Protein AF-A0A5E4CZT8-F1 (afdb_monomer)

Foldseek 3Di:
DDDDDDDDDDDDDDDDDDDDDDDPDDDDPPPPPPPLPPCVVVCPPVVVDAPDDFDDDPPFTDGPRDTDDAQEDEDAPVVDPPVCPLVVLVVCVSVVHQEYEYDDPVSCVVSRHHYDYDPDCACPPVDVVRNHD

Solvent-accessible surface area (backbone atoms only — not comparable to full-atom values): 9102 Å² total; per-residue (Å²): 142,78,89,84,84,87,86,84,91,81,92,87,82,94,80,83,87,82,78,95,83,88,83,87,87,84,81,76,90,63,74,79,70,73,70,73,74,67,59,78,72,69,56,49,78,70,71,76,68,72,90,54,66,84,43,75,59,90,94,40,43,28,41,77,91,37,83,52,83,86,38,72,46,80,48,58,55,92,82,47,63,77,87,49,49,63,59,53,52,53,52,43,44,72,73,68,38,45,27,37,28,46,72,52,71,68,63,33,53,77,74,69,35,44,76,52,82,72,83,55,69,62,63,50,79,92,41,74,78,19,62,50,134

Structure (mmCIF, N/CA/C/O backbone):
data_AF-A0A5E4CZT8-F1
#
_entry.id   AF-A0A5E4CZT8-F1
#
loop_
_atom_site.group_PDB
_atom_site.id
_atom_site.type_symbol
_atom_site.label_atom_id
_atom_site.label_alt_id
_atom_site.label_comp_id
_atom_site.label_asym_id
_atom_site.label_entity_id
_atom_site.label_seq_id
_atom_site.pdbx_PDB_ins_code
_atom_site.Cartn_x
_atom_site.Cartn_y
_atom_site.Cartn_z
_atom_site.occupancy
_atom_site.B_iso_or_equiv
_atom_site.auth_seq_id
_atom_site.auth_comp_id
_atom_site.auth_asym_id
_atom_site.auth_atom_id
_atom_site.pdbx_PDB_model_num
ATOM 1 N N . MET A 1 1 ? -51.919 -55.116 10.131 1.00 35.34 1 MET A N 1
ATOM 2 C CA . MET A 1 1 ? -52.330 -56.150 11.111 1.00 35.34 1 MET A CA 1
ATOM 3 C C . MET A 1 1 ? -51.195 -57.164 11.135 1.00 35.34 1 MET A C 1
ATOM 5 O O . MET A 1 1 ? -50.957 -57.722 10.082 1.00 35.34 1 MET A O 1
ATOM 9 N N . LEU A 1 2 ? -50.347 -57.341 12.153 1.00 32.66 2 LEU A N 1
ATOM 10 C CA . LEU A 1 2 ? -50.472 -57.404 13.624 1.00 32.66 2 LEU A CA 1
ATOM 11 C C . LEU A 1 2 ? -49.100 -56.962 14.227 1.00 32.66 2 LEU A C 1
ATOM 13 O O . LEU A 1 2 ? -48.078 -57.322 13.655 1.00 32.66 2 LEU A O 1
ATOM 17 N N . ARG A 1 3 ? -48.986 -55.996 15.165 1.00 30.83 3 ARG A N 1
ATOM 18 C CA . ARG A 1 3 ? -48.850 -56.145 16.650 1.00 30.83 3 ARG A CA 1
ATOM 19 C C . ARG A 1 3 ? -48.275 -57.497 17.118 1.00 30.83 3 ARG A C 1
ATOM 21 O O . ARG A 1 3 ? -48.733 -58.514 16.629 1.00 30.83 3 ARG A O 1
ATOM 28 N N . ALA A 1 4 ? -47.425 -57.643 18.132 1.00 39.88 4 ALA A N 1
ATOM 29 C CA . ALA A 1 4 ? -46.619 -56.806 19.033 1.00 39.88 4 ALA A CA 1
ATOM 30 C C . ALA A 1 4 ? -45.885 -57.809 19.966 1.00 39.88 4 ALA A C 1
ATOM 32 O O . ALA A 1 4 ? -46.393 -58.914 20.155 1.00 39.88 4 ALA A O 1
ATOM 33 N N . CYS A 1 5 ? -44.757 -57.442 20.582 1.00 30.34 5 CYS A N 1
ATOM 34 C CA . CYS A 1 5 ? -44.258 -58.124 21.785 1.00 30.34 5 CYS A CA 1
ATOM 35 C C . CYS A 1 5 ? -43.573 -57.096 22.712 1.00 30.34 5 CYS A C 1
ATOM 37 O O . CYS A 1 5 ? -42.439 -56.691 22.471 1.00 30.34 5 CYS A O 1
ATOM 39 N N . GLU A 1 6 ? -44.325 -56.633 23.714 1.00 39.94 6 GLU A N 1
ATOM 40 C CA . GLU A 1 6 ? -43.902 -56.057 25.012 1.00 39.94 6 GLU A CA 1
ATOM 41 C C . GLU A 1 6 ? -43.485 -57.221 25.954 1.00 39.94 6 GLU A C 1
ATOM 43 O O . GLU A 1 6 ? -43.798 -58.366 25.635 1.00 39.94 6 GLU A O 1
ATOM 48 N N . GLU A 1 7 ? -42.851 -57.141 27.132 1.00 39.19 7 GLU A N 1
ATOM 49 C CA . GLU A 1 7 ? -42.254 -56.146 28.049 1.00 39.19 7 GLU A CA 1
ATOM 50 C C . GLU A 1 7 ? -41.575 -56.965 29.192 1.00 39.19 7 GLU A C 1
ATOM 52 O O . GLU A 1 7 ? -41.963 -58.114 29.417 1.00 39.19 7 GLU A O 1
ATOM 57 N N . GLY A 1 8 ? -40.678 -56.366 30.004 1.00 31.75 8 GLY A N 1
ATOM 58 C CA . GLY A 1 8 ? -40.578 -56.739 31.439 1.00 31.75 8 GLY A CA 1
ATOM 59 C C . GLY A 1 8 ? -39.217 -56.706 32.184 1.00 31.75 8 GLY A C 1
ATOM 60 O O . GLY A 1 8 ? -38.467 -57.662 32.064 1.00 31.75 8 GLY A O 1
ATOM 61 N N . LYS A 1 9 ? -39.029 -55.679 33.059 1.00 35.16 9 LYS A N 1
ATOM 62 C CA . LYS A 1 9 ? -38.425 -55.621 34.446 1.00 35.16 9 LYS A CA 1
ATOM 63 C C . LYS A 1 9 ? -36.988 -56.182 34.688 1.00 35.16 9 LYS A C 1
ATOM 65 O O . LYS A 1 9 ? -36.688 -57.264 34.229 1.00 35.16 9 LYS A O 1
ATOM 70 N N . GLY A 1 10 ? -36.031 -55.642 35.469 1.00 28.16 10 GLY A N 1
ATOM 71 C CA . GLY A 1 10 ? -35.869 -54.534 36.432 1.00 28.16 10 GLY A CA 1
ATOM 72 C C . GLY A 1 10 ? -34.803 -54.913 37.510 1.00 28.16 10 GLY A C 1
ATOM 73 O O . GLY A 1 10 ? -34.943 -55.981 38.088 1.00 28.16 10 GLY A O 1
ATOM 74 N N . ALA A 1 11 ? -33.815 -54.030 37.796 1.00 32.72 11 ALA A N 1
ATOM 75 C CA . ALA A 1 11 ? -32.829 -54.013 38.924 1.00 32.72 11 ALA A CA 1
ATOM 76 C C . ALA A 1 11 ? -31.784 -55.167 39.021 1.00 32.72 11 ALA A C 1
ATOM 78 O O . ALA A 1 11 ? -32.094 -56.304 38.719 1.00 32.72 11 ALA A O 1
ATOM 79 N N . SER A 1 12 ? -30.529 -55.049 39.479 1.00 30.14 12 SER A N 1
ATOM 80 C CA . SER A 1 12 ? -29.618 -53.977 39.919 1.00 30.14 12 SER A CA 1
ATOM 81 C C . SER A 1 12 ? -28.242 -54.636 40.166 1.00 30.14 12 SER A C 1
ATOM 83 O O . SER A 1 12 ? -28.193 -55.589 40.937 1.00 30.14 12 SER A O 1
ATOM 85 N N . CYS A 1 13 ? -27.133 -54.127 39.621 1.00 28.44 13 CYS A N 1
ATOM 86 C CA . CYS A 1 13 ? -25.788 -54.393 40.158 1.00 28.44 13 CYS A CA 1
ATOM 87 C C . CYS A 1 13 ? -24.951 -53.116 40.050 1.00 28.44 13 CYS A C 1
ATOM 89 O O . CYS A 1 13 ? -24.502 -52.718 38.978 1.00 28.44 13 CYS A O 1
ATOM 91 N N . LEU A 1 14 ? -24.804 -52.460 41.196 1.00 34.06 14 LEU A N 1
ATOM 92 C CA . LEU A 1 14 ? -23.885 -51.363 41.453 1.00 34.06 14 LEU A CA 1
ATOM 93 C C . LEU A 1 14 ? -22.449 -51.888 41.349 1.00 34.06 14 LEU A C 1
ATOM 95 O O . LEU A 1 14 ? -22.060 -52.697 42.180 1.00 34.06 14 LEU A O 1
ATOM 99 N N . PHE A 1 15 ? -21.678 -51.423 40.368 1.00 30.11 15 PHE A N 1
ATOM 100 C CA . PHE A 1 15 ? -20.224 -51.247 40.475 1.00 30.11 15 PHE A CA 1
ATOM 101 C C . PHE A 1 15 ? -19.765 -50.337 39.326 1.00 30.11 15 PHE A C 1
ATOM 103 O O . PHE A 1 15 ? -19.450 -50.770 38.224 1.00 30.11 15 PHE A O 1
ATOM 110 N N . ALA A 1 16 ? -19.771 -49.038 39.582 1.00 36.38 16 ALA A N 1
ATOM 111 C CA . ALA A 1 16 ? -18.881 -48.086 38.925 1.00 36.38 16 ALA A CA 1
ATOM 112 C C . ALA A 1 16 ? -17.966 -47.535 40.038 1.00 36.38 16 ALA A C 1
ATOM 114 O O . ALA A 1 16 ? -18.365 -47.637 41.202 1.00 36.38 16 ALA A O 1
ATOM 115 N N . PRO A 1 17 ? -16.827 -46.869 39.777 1.00 46.44 17 PRO A N 1
ATOM 116 C CA . PRO A 1 17 ? -16.073 -46.681 38.529 1.00 46.44 17 PRO A CA 1
ATOM 117 C C . PRO A 1 17 ? -14.542 -46.855 38.732 1.00 46.44 17 PRO A C 1
ATOM 119 O O . PRO A 1 17 ? -14.033 -46.627 39.823 1.00 46.44 17 PRO A O 1
ATOM 122 N N . LEU A 1 18 ? -13.760 -47.146 37.686 1.00 33.03 18 LEU A N 1
ATOM 123 C CA . LEU A 1 18 ? -12.350 -46.718 37.649 1.00 33.03 18 LEU A CA 1
ATOM 124 C C . LEU A 1 18 ? -11.814 -46.741 36.205 1.00 33.03 18 LEU A C 1
ATOM 126 O O . LEU A 1 18 ? -11.706 -47.806 35.610 1.00 33.03 18 LEU A O 1
ATOM 130 N N . LEU A 1 19 ? -11.469 -45.555 35.685 1.00 38.06 19 LEU A N 1
ATOM 131 C CA . LEU A 1 19 ? -10.674 -45.293 34.469 1.00 38.06 19 LEU A CA 1
ATOM 132 C C . LEU A 1 19 ? -11.263 -45.849 33.149 1.00 38.06 19 LEU A C 1
ATOM 134 O O . LEU A 1 19 ? -11.001 -46.979 32.766 1.00 38.06 19 LEU A O 1
ATOM 138 N N . ALA A 1 20 ? -12.044 -45.124 32.343 1.00 41.06 20 ALA A N 1
ATOM 139 C CA . ALA A 1 20 ? -11.892 -43.723 31.934 1.00 41.06 20 ALA A CA 1
ATOM 140 C C . ALA A 1 20 ? -10.455 -43.377 31.489 1.00 41.06 20 ALA A C 1
ATOM 142 O O . ALA A 1 20 ? -9.809 -42.589 32.165 1.00 41.06 20 ALA A O 1
ATOM 143 N N . ALA A 1 21 ? -9.948 -43.987 30.400 1.00 38.66 21 ALA A N 1
ATOM 144 C CA . ALA A 1 21 ? -8.790 -43.477 29.631 1.00 38.66 21 ALA A CA 1
ATOM 145 C C . ALA A 1 21 ? -8.484 -44.251 28.316 1.00 38.66 21 ALA A C 1
ATOM 147 O O . ALA A 1 21 ? -7.316 -44.501 28.030 1.00 38.66 21 ALA A O 1
ATOM 148 N N . ALA A 1 22 ? -9.466 -44.690 27.511 1.00 36.38 22 ALA A N 1
ATOM 149 C CA . ALA A 1 22 ? -9.120 -45.445 26.285 1.00 36.38 22 ALA A CA 1
ATOM 150 C C . ALA A 1 22 ? -10.089 -45.346 25.091 1.00 36.38 22 ALA A C 1
ATOM 152 O O . ALA A 1 22 ? -10.022 -46.187 24.199 1.00 36.38 22 ALA A O 1
ATOM 153 N N . SER A 1 23 ? -10.983 -44.353 25.030 1.00 37.53 23 SER A N 1
ATOM 154 C CA . SER A 1 23 ? -11.961 -44.260 23.925 1.00 37.53 23 SER A CA 1
ATOM 155 C C . SER A 1 23 ? -12.033 -42.912 23.209 1.00 37.53 23 SER A C 1
ATOM 157 O O . SER A 1 23 ? -12.885 -42.730 22.347 1.00 37.53 23 SER A O 1
ATOM 159 N N . GLU A 1 24 ? -11.137 -41.975 23.498 1.00 42.25 24 GLU A N 1
ATOM 160 C CA . GLU A 1 24 ? -11.133 -40.664 22.848 1.00 42.25 24 GLU A CA 1
ATOM 161 C C . GLU A 1 24 ? -9.768 -40.406 22.232 1.00 42.25 24 GLU A C 1
ATOM 163 O O . GLU A 1 24 ? -8.949 -39.764 22.866 1.00 42.25 24 GLU A O 1
ATOM 168 N N . LEU A 1 25 ? -9.489 -40.951 21.043 1.00 42.78 25 LEU A N 1
ATOM 169 C CA . LEU A 1 25 ? -8.457 -40.427 20.123 1.00 42.78 25 LEU A CA 1
ATOM 170 C C . LEU A 1 25 ? -8.489 -41.089 18.725 1.00 42.78 25 LEU A C 1
ATOM 172 O O . LEU A 1 25 ? -7.503 -41.073 17.997 1.00 42.78 25 LEU A O 1
ATOM 176 N N . GLN A 1 26 ? -9.634 -41.622 18.287 1.00 44.75 26 GLN A N 1
ATOM 177 C CA . GLN A 1 26 ? -9.825 -42.018 16.887 1.00 44.75 26 GLN A CA 1
ATOM 178 C C . GLN A 1 26 ? -11.156 -41.470 16.378 1.00 44.75 26 GLN A C 1
ATOM 180 O O . GLN A 1 26 ? -12.194 -42.122 16.424 1.00 44.75 26 GLN A O 1
ATOM 185 N N . GLY A 1 27 ? -11.138 -40.234 15.891 1.00 32.62 27 GLY A N 1
ATOM 186 C CA . GLY A 1 27 ? -12.316 -39.677 15.255 1.00 32.62 27 GLY A CA 1
ATOM 187 C C . GLY A 1 27 ? -12.086 -38.273 14.748 1.00 32.62 27 GLY A C 1
ATOM 188 O O . GLY A 1 27 ? -12.056 -37.327 15.521 1.00 32.62 27 GLY A O 1
ATOM 189 N N . SER A 1 28 ? -12.032 -38.147 13.424 1.00 38.66 28 SER A N 1
ATOM 190 C CA . SER A 1 28 ? -12.275 -36.893 12.721 1.00 38.66 28 SER A CA 1
ATOM 191 C C . SER A 1 28 ? -11.132 -35.869 12.778 1.00 38.66 28 SER A C 1
ATOM 193 O O . SER A 1 28 ? -11.305 -34.744 13.248 1.00 38.66 28 SER A O 1
ATOM 195 N N . ILE A 1 29 ? -10.035 -36.178 12.072 1.00 41.69 29 ILE A N 1
ATOM 196 C CA . ILE A 1 29 ? -9.384 -35.165 11.224 1.00 41.69 29 ILE A CA 1
ATOM 197 C C . ILE A 1 29 ? -10.438 -34.757 10.182 1.00 41.69 29 ILE A C 1
ATOM 199 O O . ILE A 1 29 ? -10.459 -35.232 9.049 1.00 41.69 29 ILE A O 1
ATOM 203 N N . ARG A 1 30 ? -11.396 -33.921 10.596 1.00 35.56 30 ARG A N 1
ATOM 204 C CA . ARG A 1 30 ? -12.168 -33.109 9.667 1.00 35.56 30 ARG A CA 1
ATOM 205 C C . ARG A 1 30 ? -11.107 -32.256 9.017 1.00 35.56 30 ARG A C 1
ATOM 207 O O . ARG A 1 30 ? -10.506 -31.420 9.690 1.00 35.56 30 ARG A O 1
ATOM 214 N N . ALA A 1 31 ? -10.843 -32.535 7.744 1.00 38.31 31 ALA A N 1
ATOM 215 C CA . ALA A 1 31 ? -10.222 -31.585 6.851 1.00 38.31 31 ALA A CA 1
ATOM 216 C C . ALA A 1 31 ? -10.803 -30.225 7.227 1.00 38.31 31 ALA A C 1
ATOM 218 O O . ALA A 1 31 ? -12.011 -30.007 7.092 1.00 38.31 31 ALA A O 1
ATOM 219 N N . PHE A 1 32 ? -9.967 -29.375 7.823 1.00 34.66 32 PHE A N 1
ATOM 220 C CA . PHE A 1 32 ? -10.286 -27.981 8.032 1.00 34.66 32 PHE A CA 1
ATOM 221 C C . PHE A 1 32 ? -10.374 -27.455 6.607 1.00 34.66 32 PHE A C 1
ATOM 223 O O . PHE A 1 32 ? -9.382 -27.065 5.997 1.00 34.66 32 PHE A O 1
ATOM 230 N N . SER A 1 33 ? -11.556 -27.617 6.012 1.00 42.16 33 SER A N 1
ATOM 231 C CA . SER A 1 33 ? -11.960 -26.921 4.818 1.00 42.16 33 SER A CA 1
ATOM 232 C C . SER A 1 33 ? -11.774 -25.481 5.223 1.00 42.16 33 SER A C 1
ATOM 234 O O . SER A 1 33 ? -12.600 -24.937 5.955 1.00 42.16 33 SER A O 1
ATOM 236 N N . LEU A 1 34 ? -10.634 -24.909 4.836 1.00 40.62 34 LEU A N 1
ATOM 237 C CA . LEU A 1 34 ? -10.441 -23.481 4.773 1.00 40.62 34 LEU A CA 1
ATOM 238 C C . LEU A 1 34 ? -11.563 -23.028 3.854 1.00 40.62 34 LEU A C 1
ATOM 240 O O . LEU A 1 34 ? -11.422 -23.030 2.633 1.00 40.62 34 LEU A O 1
ATOM 244 N N . SER A 1 35 ? -12.725 -22.754 4.447 1.00 47.69 35 SER A N 1
ATOM 245 C CA . SER A 1 35 ? -13.772 -21.970 3.842 1.00 47.69 35 SER A CA 1
ATOM 246 C C . SER A 1 35 ? -13.029 -20.739 3.385 1.00 47.69 35 SER A C 1
ATOM 248 O O . SER A 1 35 ? -12.597 -19.935 4.212 1.00 47.69 35 SER A O 1
ATOM 250 N N . ARG A 1 36 ? -12.739 -20.702 2.084 1.00 46.12 36 ARG A N 1
ATOM 251 C CA . ARG A 1 36 ? -12.189 -19.561 1.381 1.00 46.12 36 ARG A CA 1
ATOM 252 C C . ARG A 1 36 ? -13.075 -18.415 1.827 1.00 46.12 36 ARG A C 1
ATOM 254 O O . ARG A 1 36 ? -14.231 -18.370 1.422 1.00 46.12 36 ARG A O 1
ATOM 261 N N . LEU A 1 37 ? -12.577 -17.625 2.777 1.00 51.22 37 LEU A N 1
ATOM 262 C CA . LEU A 1 37 ? -13.336 -16.563 3.411 1.00 51.22 37 LEU A CA 1
ATOM 263 C C . LEU A 1 37 ? -13.869 -15.721 2.255 1.00 51.22 37 LEU A C 1
ATOM 265 O O . LEU A 1 37 ? -13.102 -15.199 1.445 1.00 51.22 37 LEU A O 1
ATOM 269 N N . GLU A 1 38 ? -15.186 -15.741 2.076 1.00 48.53 38 GLU A N 1
ATOM 270 C CA . GLU A 1 38 ? -15.849 -15.059 0.972 1.00 48.53 38 GLU A CA 1
ATOM 271 C C . GLU A 1 38 ? -15.893 -13.579 1.367 1.00 48.53 38 GLU A C 1
ATOM 273 O O . GLU A 1 38 ? -16.881 -13.047 1.867 1.00 48.53 38 GLU A O 1
ATOM 278 N N . TRP A 1 39 ? -14.734 -12.923 1.265 1.00 52.34 39 TRP A N 1
ATOM 279 C CA . TRP A 1 39 ? -14.502 -11.583 1.800 1.00 52.34 39 TRP A CA 1
ATOM 280 C C . TRP A 1 39 ? -15.324 -10.499 1.084 1.00 52.34 39 TRP A C 1
ATOM 282 O O . TRP A 1 39 ? -15.296 -9.345 1.506 1.00 52.34 39 TRP A O 1
ATOM 292 N N . SER A 1 40 ? -16.047 -10.820 0.002 1.00 49.69 40 SER A N 1
ATOM 293 C CA . SER A 1 40 ? -17.000 -9.907 -0.655 1.00 49.69 40 SER A CA 1
ATOM 294 C C . SER A 1 40 ? -18.133 -9.525 0.283 1.00 49.69 40 SER A C 1
ATOM 296 O O . SER A 1 40 ? -18.587 -8.386 0.265 1.00 49.69 40 SER A O 1
ATOM 298 N N . THR A 1 41 ? -18.552 -10.468 1.128 1.00 46.88 41 THR A N 1
ATOM 299 C CA . THR A 1 41 ? -19.584 -10.253 2.152 1.00 46.88 41 THR A CA 1
ATOM 300 C C . THR A 1 41 ? -19.057 -9.577 3.418 1.00 46.88 41 THR A C 1
ATOM 302 O O . THR A 1 41 ? -19.848 -9.072 4.211 1.00 46.88 41 THR A O 1
ATOM 305 N N . LEU A 1 42 ? -17.731 -9.505 3.588 1.00 53.75 42 LEU A N 1
ATOM 306 C CA . LEU A 1 42 ? -17.077 -8.895 4.750 1.00 53.75 42 LEU A CA 1
ATOM 307 C C . LEU A 1 42 ? -16.729 -7.420 4.560 1.00 53.75 42 LEU A C 1
ATOM 309 O O . LEU A 1 42 ? -16.314 -6.787 5.524 1.00 53.75 42 LEU A O 1
ATOM 313 N N . ILE A 1 43 ? -16.918 -6.858 3.361 1.00 59.16 43 ILE A N 1
ATOM 314 C CA . ILE A 1 43 ? -17.049 -5.407 3.212 1.00 59.16 43 ILE A CA 1
ATOM 315 C C . ILE A 1 43 ? -18.523 -5.116 3.427 1.00 59.16 43 ILE A C 1
ATOM 317 O O . ILE A 1 43 ? -19.338 -5.386 2.538 1.00 59.16 43 ILE A O 1
ATOM 321 N N . PRO A 1 44 ? -18.906 -4.612 4.602 1.00 58.06 44 PRO A N 1
ATOM 322 C CA . PRO A 1 44 ? -20.308 -4.443 4.891 1.00 58.06 44 PRO A CA 1
ATOM 323 C C . PRO A 1 44 ? -20.919 -3.444 3.912 1.00 58.06 44 PRO A C 1
ATOM 325 O O . PRO A 1 44 ? -20.276 -2.473 3.512 1.00 58.06 44 PRO A O 1
ATOM 328 N N . ALA A 1 45 ? -22.178 -3.653 3.533 1.00 62.75 45 ALA A N 1
ATOM 329 C CA . ALA A 1 45 ? -22.881 -2.763 2.611 1.00 62.75 45 ALA A CA 1
ATOM 330 C C . ALA A 1 45 ? -22.858 -1.288 3.062 1.00 62.75 45 ALA A C 1
ATOM 332 O O . ALA A 1 45 ? -22.833 -0.397 2.211 1.00 62.75 45 ALA A O 1
ATOM 333 N N . TRP A 1 46 ? -22.813 -1.045 4.379 1.00 60.62 46 TRP A N 1
ATOM 334 C CA . TRP A 1 46 ? -22.695 0.285 4.983 1.00 60.62 46 TRP A CA 1
ATOM 335 C C . TRP A 1 46 ? -21.382 0.997 4.633 1.00 60.62 46 TRP A C 1
ATOM 337 O O . TRP A 1 46 ? -21.341 2.215 4.547 1.00 60.62 46 TRP A O 1
ATOM 347 N N . LEU A 1 47 ? -20.333 0.247 4.304 1.00 65.00 47 LEU A N 1
ATOM 348 C CA . LEU A 1 47 ? -19.015 0.767 3.949 1.00 65.00 47 LEU A CA 1
ATOM 349 C C . LEU A 1 47 ? -18.942 1.261 2.489 1.00 65.00 47 LEU A C 1
ATOM 351 O O . LEU A 1 47 ? -17.950 1.860 2.076 1.00 65.00 47 LEU A O 1
ATOM 355 N N . ARG A 1 48 ? -19.997 1.044 1.689 1.00 65.44 48 ARG A N 1
ATOM 356 C CA . ARG A 1 48 ? -20.118 1.615 0.335 1.00 65.44 48 ARG A CA 1
ATOM 357 C C . ARG A 1 48 ? -20.483 3.100 0.351 1.00 65.44 48 ARG A C 1
ATOM 359 O O . ARG A 1 48 ? -20.048 3.825 -0.538 1.00 65.44 48 ARG A O 1
ATOM 366 N N . HIS A 1 49 ? -21.237 3.546 1.356 1.00 68.50 49 HIS A N 1
ATOM 367 C CA . HIS A 1 49 ? -21.669 4.936 1.518 1.00 68.50 49 HIS A CA 1
ATOM 368 C C . HIS A 1 49 ? -21.028 5.514 2.775 1.00 68.50 49 HIS A C 1
ATOM 370 O O . HIS A 1 49 ? -21.631 5.537 3.842 1.00 68.50 49 HIS A O 1
ATOM 376 N N . ARG A 1 50 ? -19.773 5.937 2.627 1.00 71.44 50 ARG A N 1
ATOM 377 C CA . ARG A 1 50 ? -18.961 6.467 3.722 1.00 71.44 50 ARG A CA 1
ATOM 378 C C . ARG A 1 50 ? -19.250 7.952 3.919 1.00 71.44 50 ARG A C 1
ATOM 380 O O . ARG A 1 50 ? -19.227 8.696 2.941 1.00 71.44 50 ARG A O 1
ATOM 387 N N . GLN A 1 51 ? -19.514 8.362 5.152 1.00 75.88 51 GLN A N 1
ATOM 388 C CA . GLN A 1 51 ? -19.651 9.761 5.561 1.00 75.88 51 GLN A CA 1
ATOM 389 C C . GLN A 1 51 ? -18.393 10.240 6.305 1.00 75.88 51 GLN A C 1
ATOM 391 O O . GLN A 1 51 ? -18.012 11.402 6.175 1.00 75.88 51 GLN A O 1
ATOM 396 N N . LEU A 1 52 ? -17.715 9.346 7.037 1.00 79.19 52 LEU A N 1
ATOM 397 C CA . LEU A 1 52 ? -16.523 9.627 7.836 1.00 79.19 52 LEU A CA 1
ATOM 398 C C . LEU A 1 52 ? -15.336 8.755 7.402 1.00 79.19 52 LEU A C 1
ATOM 400 O O . LEU A 1 52 ? -15.414 7.539 7.239 1.00 79.19 52 LEU A O 1
ATOM 404 N N . GLY A 1 53 ? -14.183 9.400 7.226 1.00 84.50 53 GLY A N 1
ATOM 405 C CA . GLY A 1 53 ? -12.941 8.728 6.854 1.00 84.50 53 GLY A CA 1
ATOM 406 C C . GLY A 1 53 ? -12.283 7.951 7.999 1.00 84.50 53 GLY A C 1
ATOM 407 O O . GLY A 1 53 ? -12.759 7.913 9.138 1.00 84.50 53 GLY A O 1
ATOM 408 N N . LEU A 1 54 ? -11.126 7.362 7.682 1.00 88.62 54 LEU A N 1
ATOM 409 C CA . 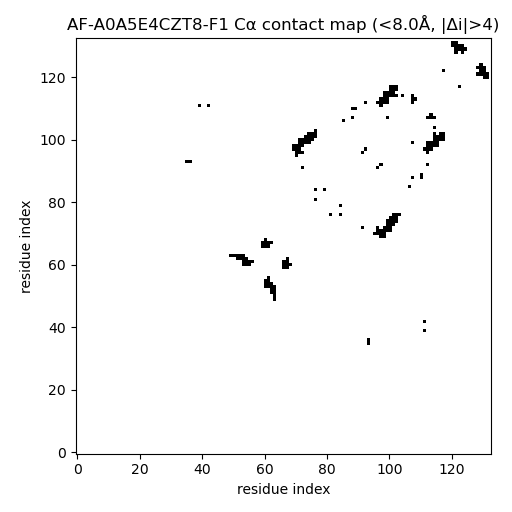LEU A 1 54 ? -10.232 6.770 8.672 1.00 88.62 54 LEU A CA 1
ATOM 410 C C . LEU A 1 54 ? -9.775 7.862 9.649 1.00 88.62 54 LEU A C 1
ATOM 412 O O . LEU A 1 54 ? -9.128 8.826 9.241 1.00 88.62 54 LEU A O 1
ATOM 416 N N . HIS A 1 55 ? -10.096 7.706 10.927 1.00 90.88 55 HIS A N 1
ATOM 417 C CA . HIS A 1 55 ? -9.684 8.625 11.983 1.00 90.88 55 HIS A CA 1
ATOM 418 C C . HIS A 1 55 ? -9.048 7.858 13.140 1.00 90.88 55 HIS A C 1
ATOM 420 O O . HIS A 1 55 ? -9.167 6.639 13.243 1.00 90.88 55 HIS A O 1
ATOM 426 N N . MET A 1 56 ? -8.331 8.564 14.008 1.00 91.25 56 MET A N 1
ATOM 427 C CA . MET A 1 56 ? -7.626 7.957 15.133 1.00 91.25 56 MET A CA 1
ATOM 428 C C . MET A 1 56 ? -8.345 8.294 16.436 1.00 91.25 56 MET A C 1
ATOM 430 O O . MET A 1 56 ? -8.616 9.462 16.712 1.00 91.25 56 MET A O 1
ATOM 434 N N . LYS A 1 57 ? -8.631 7.280 17.255 1.00 90.88 57 LYS A N 1
ATOM 435 C CA . LYS A 1 57 ? -9.172 7.446 18.608 1.00 90.88 57 LYS A CA 1
ATOM 436 C C . LYS A 1 57 ? -8.222 6.777 19.596 1.00 90.88 57 LYS A C 1
ATOM 438 O O . LYS A 1 57 ? -8.192 5.554 19.720 1.00 90.88 57 LYS A O 1
ATOM 443 N N . GLY A 1 58 ? -7.416 7.588 20.280 1.00 90.81 58 GLY A N 1
ATOM 444 C CA . GLY A 1 58 ? -6.348 7.086 21.146 1.00 90.81 58 GLY A CA 1
ATOM 445 C C . GLY A 1 58 ? -5.290 6.335 20.335 1.00 90.81 58 GLY A C 1
ATOM 446 O O . GLY A 1 58 ? -4.611 6.940 19.514 1.00 90.81 58 GLY A O 1
ATOM 447 N N . GLN A 1 59 ? -5.169 5.024 20.562 1.00 89.38 59 GLN A N 1
ATOM 448 C CA . GLN A 1 59 ? -4.203 4.143 19.885 1.00 89.38 59 GLN A CA 1
ATOM 449 C C . GLN A 1 59 ? -4.806 3.321 18.736 1.00 89.38 59 GLN A C 1
ATOM 451 O O . GLN A 1 59 ? -4.097 2.548 18.095 1.00 89.38 59 GLN A O 1
ATOM 456 N N . HIS A 1 60 ? -6.107 3.457 18.478 1.00 88.31 60 HIS A N 1
ATOM 457 C CA . HIS A 1 60 ? -6.804 2.659 17.474 1.00 88.31 60 HIS A CA 1
ATOM 458 C C . HIS A 1 60 ? -7.207 3.505 16.270 1.00 88.31 60 HIS A C 1
ATOM 460 O O . HIS A 1 60 ? -7.611 4.665 16.405 1.00 88.31 60 HIS A O 1
ATOM 466 N N . PHE A 1 61 ? -7.135 2.891 15.090 1.00 89.62 61 PHE A N 1
ATOM 467 C CA . PHE A 1 61 ? -7.769 3.419 13.893 1.00 89.62 61 PHE A CA 1
ATOM 468 C C . PHE A 1 61 ? -9.251 3.059 13.908 1.00 89.62 61 PHE A C 1
ATOM 470 O O . PHE A 1 61 ? -9.625 1.927 14.210 1.00 89.62 61 PHE A O 1
ATOM 477 N N . MET A 1 62 ?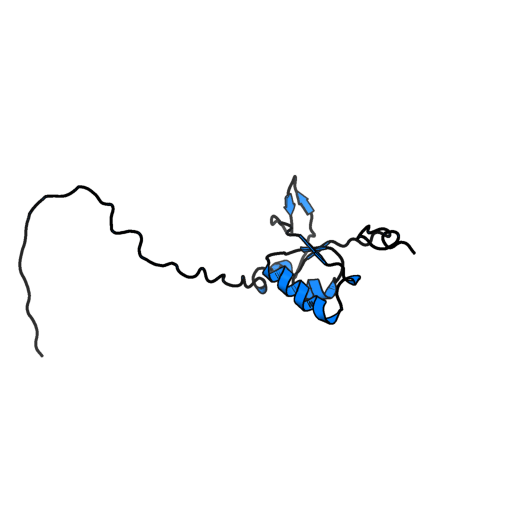 -10.084 4.033 13.580 1.00 87.31 62 MET A N 1
ATOM 478 C CA . MET A 1 62 ? -11.533 3.934 13.558 1.00 87.31 62 MET A CA 1
ATOM 479 C C . MET A 1 62 ? -12.035 4.277 12.159 1.00 87.31 62 MET A C 1
ATOM 481 O O . MET A 1 62 ? -11.530 5.193 11.506 1.00 87.31 62 MET A O 1
ATOM 485 N N . LEU A 1 63 ? -13.048 3.550 11.710 1.00 86.56 63 LEU A N 1
ATOM 486 C CA . LEU A 1 63 ? -13.737 3.784 10.452 1.00 86.56 63 LEU A CA 1
ATOM 487 C C . LEU A 1 63 ? -15.241 3.700 10.707 1.00 86.56 63 LEU A C 1
ATOM 489 O O . LEU A 1 63 ? -15.714 2.632 11.092 1.00 86.56 63 LEU A O 1
ATOM 493 N N . GLU A 1 64 ? -15.964 4.809 10.501 1.00 81.19 64 GLU A N 1
ATOM 494 C CA . GLU A 1 64 ? -17.424 4.892 10.722 1.00 81.19 64 GLU A CA 1
ATOM 495 C C . GLU A 1 64 ? -17.836 4.270 12.079 1.00 81.19 64 GLU A C 1
ATOM 497 O O . GLU A 1 64 ? -18.703 3.404 12.151 1.00 81.19 64 GLU A O 1
ATOM 502 N N . ASP A 1 65 ? -17.116 4.625 13.149 1.00 82.31 65 ASP A N 1
ATOM 503 C CA . ASP A 1 65 ? -17.307 4.148 14.533 1.00 82.31 65 ASP A CA 1
ATOM 504 C C . ASP A 1 65 ? -16.922 2.691 14.849 1.00 82.31 65 ASP A C 1
ATOM 506 O O . ASP A 1 65 ? -17.056 2.248 15.992 1.00 82.31 65 ASP A O 1
ATOM 510 N N . SER A 1 66 ? -16.335 1.960 13.899 1.00 83.25 66 SER A N 1
ATOM 511 C CA . SER A 1 66 ? -15.778 0.617 14.129 1.00 83.25 66 SER A CA 1
ATOM 512 C C . SER A 1 66 ? -14.250 0.624 14.192 1.00 83.25 66 SER A C 1
ATOM 514 O O . SER A 1 66 ? -13.597 1.337 13.431 1.00 83.25 66 SER A O 1
ATOM 516 N N . ILE A 1 67 ? -13.659 -0.207 15.062 1.00 86.50 67 ILE A N 1
ATOM 517 C CA . ILE A 1 67 ? -12.198 -0.397 15.105 1.00 86.50 67 ILE A CA 1
ATOM 518 C C . ILE A 1 67 ? -11.740 -1.027 13.785 1.00 86.50 67 ILE A C 1
ATOM 520 O O 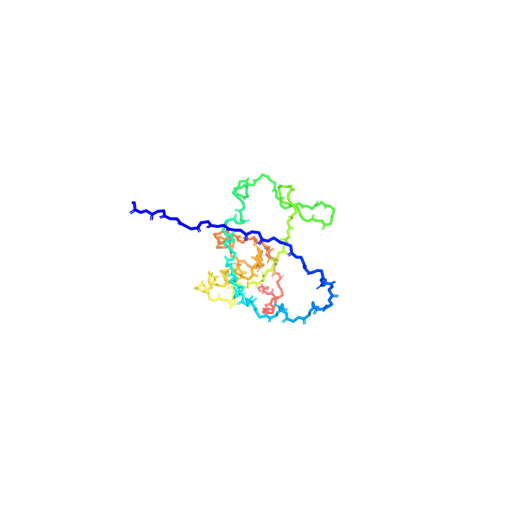. ILE A 1 67 ? -12.204 -2.102 13.401 1.00 86.50 67 ILE A O 1
ATOM 524 N N . PHE A 1 68 ? -10.804 -0.367 13.108 1.00 87.00 68 PHE A N 1
ATOM 525 C CA . PHE A 1 68 ? -10.265 -0.785 11.823 1.00 87.00 68 PHE A CA 1
ATOM 526 C C . PHE A 1 68 ? -8.836 -1.314 11.970 1.00 87.00 68 PHE A C 1
ATOM 528 O O . PHE A 1 68 ? -7.899 -0.573 12.266 1.00 87.00 68 PHE A O 1
ATOM 535 N N . TRP A 1 69 ? -8.660 -2.611 11.726 1.00 86.88 69 TRP A N 1
ATOM 536 C CA . TRP A 1 69 ? -7.348 -3.256 11.712 1.00 86.88 69 TRP A CA 1
ATOM 537 C C . TRP A 1 69 ? -6.747 -3.198 10.312 1.00 86.88 69 TRP A C 1
ATOM 539 O O . TRP A 1 69 ? -7.380 -3.627 9.349 1.00 86.88 69 TRP A O 1
ATOM 549 N N . ILE A 1 70 ? -5.522 -2.692 10.187 1.00 89.44 70 ILE A N 1
ATOM 550 C CA . ILE A 1 70 ? -4.832 -2.565 8.899 1.00 89.44 70 ILE A CA 1
ATOM 551 C C . ILE A 1 70 ? -3.898 -3.760 8.713 1.00 89.44 70 ILE A C 1
ATOM 553 O O . ILE A 1 70 ? -2.852 -3.846 9.352 1.00 89.44 70 ILE A O 1
ATOM 557 N N . PHE A 1 71 ? -4.253 -4.655 7.793 1.00 91.25 71 PHE A N 1
ATOM 558 C CA . PHE A 1 71 ? -3.400 -5.744 7.327 1.00 91.25 71 PHE A CA 1
ATOM 559 C C . PHE A 1 71 ? -2.863 -5.387 5.942 1.00 91.25 71 PHE A C 1
ATOM 561 O O . PHE A 1 71 ? -3.520 -5.579 4.913 1.00 91.25 71 PHE A O 1
ATOM 568 N N . GLY A 1 72 ? -1.675 -4.784 5.952 1.00 89.44 72 GLY A N 1
ATOM 569 C CA . GLY A 1 72 ? -1.015 -4.239 4.773 1.00 89.44 72 GLY A CA 1
ATOM 570 C C . GLY A 1 72 ? -0.187 -5.265 4.000 1.00 89.44 72 GLY A C 1
ATOM 571 O O . GLY A 1 72 ? 0.519 -6.073 4.596 1.00 89.44 72 GLY A O 1
ATOM 572 N N . GLY A 1 73 ? -0.212 -5.179 2.671 1.00 91.56 73 GLY A N 1
ATOM 573 C CA . GLY A 1 73 ? 0.769 -5.800 1.777 1.00 91.56 73 GLY A CA 1
ATOM 574 C C . GLY A 1 73 ? 1.272 -4.796 0.742 1.00 91.56 73 GLY A C 1
ATOM 575 O O . GLY A 1 73 ? 0.533 -3.892 0.354 1.00 91.56 73 GLY A O 1
ATOM 576 N N . SER A 1 74 ? 2.522 -4.923 0.299 1.00 91.25 74 SER A N 1
ATOM 577 C CA . SER A 1 74 ? 3.105 -4.059 -0.733 1.00 91.25 74 SER A CA 1
ATOM 578 C C . SER A 1 74 ? 3.188 -4.775 -2.078 1.00 91.25 74 SER A C 1
ATOM 580 O O . SER A 1 74 ? 3.696 -5.890 -2.182 1.00 91.25 74 SER A O 1
ATOM 582 N N . ILE A 1 75 ? 2.706 -4.115 -3.132 1.00 90.62 75 ILE A N 1
ATOM 583 C CA . ILE A 1 75 ? 2.944 -4.529 -4.516 1.00 90.62 75 ILE A CA 1
ATOM 584 C C . ILE A 1 75 ? 3.352 -3.290 -5.300 1.00 90.62 75 ILE A C 1
ATOM 586 O O . ILE A 1 75 ? 2.579 -2.351 -5.468 1.00 90.62 75 ILE A O 1
ATOM 590 N N . HIS A 1 76 ? 4.584 -3.299 -5.794 1.00 89.94 76 HIS A N 1
ATOM 591 C CA . HIS A 1 76 ? 5.106 -2.214 -6.610 1.00 89.94 76 HIS A CA 1
ATOM 592 C C . HIS A 1 76 ? 4.687 -2.428 -8.059 1.00 89.94 76 HIS A C 1
ATOM 594 O O . HIS A 1 76 ? 5.085 -3.413 -8.683 1.00 89.94 76 HIS A O 1
ATOM 600 N N . TYR A 1 77 ? 3.895 -1.504 -8.601 1.00 87.25 77 TYR A N 1
ATOM 601 C CA . TYR A 1 77 ? 3.270 -1.688 -9.908 1.00 87.25 77 TYR A CA 1
ATOM 602 C C . TYR A 1 77 ? 4.251 -1.856 -11.065 1.00 87.25 77 TYR A C 1
ATOM 604 O O . TYR A 1 77 ? 3.968 -2.575 -12.016 1.00 87.25 77 TYR A O 1
ATOM 612 N N . PHE A 1 78 ? 5.418 -1.231 -10.954 1.00 87.69 78 PHE A N 1
ATOM 613 C CA . PHE A 1 78 ? 6.489 -1.298 -11.939 1.00 87.69 78 PHE A CA 1
ATOM 614 C C . PHE A 1 78 ? 7.259 -2.630 -11.917 1.00 87.69 78 PHE A C 1
ATOM 616 O O . PHE A 1 78 ? 7.954 -2.936 -12.878 1.00 87.69 78 PHE A O 1
ATOM 623 N N . ARG A 1 79 ? 7.133 -3.446 -10.856 1.00 90.62 79 ARG A N 1
ATOM 624 C CA . ARG A 1 79 ? 7.802 -4.760 -10.744 1.00 90.62 79 ARG A CA 1
ATOM 625 C C . ARG A 1 79 ? 6.960 -5.921 -11.281 1.00 90.62 79 ARG A C 1
ATOM 627 O O . ARG A 1 79 ? 7.436 -7.050 -11.328 1.00 90.62 79 ARG A O 1
ATOM 634 N N . VAL A 1 80 ? 5.700 -5.676 -11.639 1.00 91.44 80 VAL A N 1
ATOM 635 C CA . VAL A 1 80 ? 4.759 -6.714 -12.076 1.00 91.44 80 VAL A CA 1
ATOM 636 C C . VAL A 1 80 ? 4.154 -6.286 -13.414 1.00 91.44 80 VAL A C 1
ATOM 638 O O . VAL A 1 80 ? 3.648 -5.171 -13.497 1.00 91.44 80 VAL A O 1
ATOM 641 N N . PRO A 1 81 ? 4.152 -7.127 -14.461 1.00 92.62 81 PRO A N 1
ATOM 642 C CA . PRO A 1 81 ? 3.442 -6.814 -15.699 1.00 92.62 81 PRO A CA 1
ATOM 643 C C . PRO A 1 81 ? 1.936 -6.635 -15.470 1.00 92.62 81 PRO A C 1
ATOM 645 O O . PRO A 1 81 ? 1.336 -7.319 -14.636 1.00 92.62 81 PRO A O 1
ATOM 648 N N . ARG A 1 82 ? 1.314 -5.737 -16.245 1.00 90.50 82 ARG A N 1
ATOM 649 C CA . ARG A 1 82 ? -0.087 -5.315 -16.064 1.00 90.50 82 ARG A CA 1
ATOM 650 C C . ARG A 1 82 ? -1.100 -6.458 -16.084 1.00 90.50 82 ARG A C 1
ATOM 652 O O . ARG A 1 82 ? -2.075 -6.424 -15.338 1.00 90.50 82 ARG A O 1
ATOM 659 N N . GLU A 1 83 ? -0.842 -7.479 -16.890 1.00 92.50 83 GLU A N 1
ATOM 660 C CA . GLU A 1 83 ? -1.660 -8.693 -16.986 1.00 92.50 83 GLU A CA 1
ATOM 661 C C . GLU A 1 83 ? -1.761 -9.471 -15.663 1.00 92.50 83 GLU A C 1
ATOM 663 O O . GLU A 1 83 ? -2.800 -10.063 -15.374 1.00 92.50 83 GLU A O 1
ATOM 668 N N . TYR A 1 84 ? -0.736 -9.407 -14.804 1.00 93.12 84 TYR A N 1
ATOM 669 C CA . TYR A 1 84 ? -0.714 -10.142 -13.538 1.00 93.12 84 TYR A CA 1
ATOM 670 C C . TYR A 1 84 ? -1.247 -9.348 -12.349 1.00 93.12 84 TYR A C 1
ATOM 672 O O . TYR A 1 84 ? -1.456 -9.937 -11.291 1.00 93.12 84 TYR A O 1
ATOM 680 N N . TRP A 1 85 ? -1.486 -8.039 -12.468 1.00 91.75 85 TRP A N 1
ATOM 681 C CA . TRP A 1 85 ? -1.895 -7.212 -11.322 1.00 91.75 85 TRP A CA 1
ATOM 682 C C . TRP A 1 85 ? -3.137 -7.760 -10.627 1.00 91.75 85 TRP A C 1
ATOM 684 O O . TRP A 1 85 ? -3.138 -7.943 -9.410 1.00 91.75 85 TRP A O 1
ATOM 694 N N . A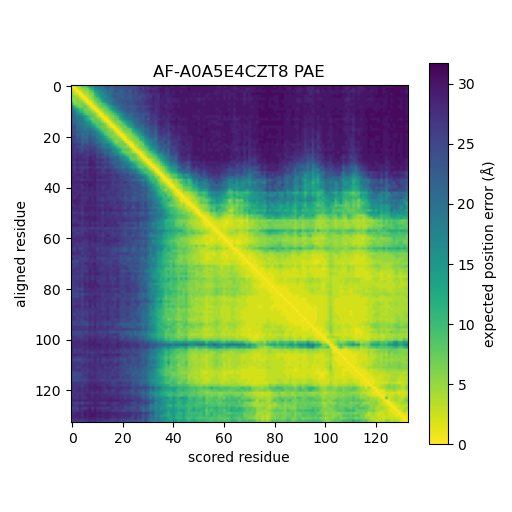RG A 1 8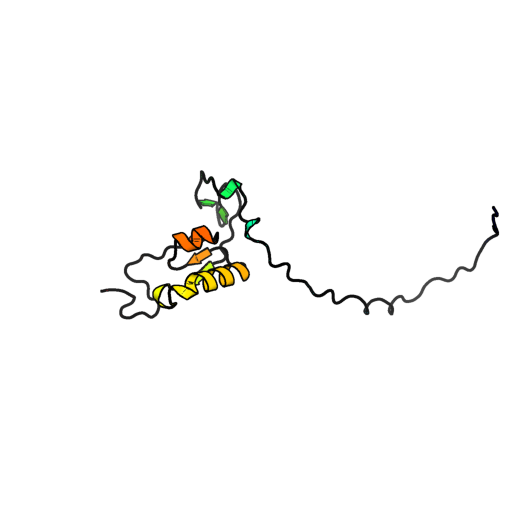6 ? -4.162 -8.113 -11.408 1.00 91.25 86 ARG A N 1
ATOM 695 C CA . ARG A 1 86 ? -5.413 -8.660 -10.875 1.00 91.25 86 ARG A CA 1
ATOM 696 C C . ARG A 1 86 ? -5.183 -9.973 -10.131 1.00 91.25 86 ARG A C 1
ATOM 698 O O . ARG A 1 86 ? -5.688 -10.138 -9.027 1.00 91.25 86 ARG A O 1
ATOM 705 N N . ASP A 1 87 ? -4.385 -10.874 -10.699 1.00 93.25 87 ASP A N 1
ATOM 706 C CA . ASP A 1 87 ? -4.021 -12.144 -10.065 1.00 93.25 87 ASP A CA 1
ATOM 707 C C . ASP A 1 87 ? -3.297 -11.927 -8.726 1.00 93.25 87 ASP A C 1
ATOM 709 O O . ASP A 1 87 ? -3.662 -12.534 -7.717 1.00 93.25 87 ASP A O 1
ATOM 713 N N . ARG A 1 88 ? -2.320 -11.010 -8.676 1.00 93.56 88 ARG A N 1
ATOM 714 C CA . ARG A 1 88 ? -1.583 -10.721 -7.436 1.00 93.56 88 ARG A CA 1
ATOM 715 C C . ARG A 1 88 ? -2.479 -10.112 -6.364 1.00 93.56 88 ARG A C 1
ATOM 717 O O . ARG A 1 88 ? -2.383 -10.516 -5.210 1.00 93.56 88 ARG A O 1
ATOM 724 N N . LEU A 1 89 ? -3.376 -9.203 -6.737 1.00 90.56 89 LEU A N 1
ATOM 725 C CA . LEU A 1 89 ? -4.325 -8.593 -5.804 1.00 90.56 89 LEU A CA 1
ATOM 726 C C . LEU A 1 89 ? -5.359 -9.600 -5.284 1.00 90.56 89 LEU A C 1
ATOM 728 O O . LEU A 1 89 ? -5.685 -9.585 -4.098 1.00 90.56 89 LEU A O 1
ATOM 732 N N . LEU A 1 90 ? -5.832 -10.521 -6.128 1.00 91.31 90 LEU A N 1
ATOM 733 C CA . LEU A 1 90 ? -6.721 -11.604 -5.697 1.00 91.31 90 LEU A CA 1
ATOM 734 C C . LEU A 1 90 ? -6.022 -12.559 -4.726 1.00 91.31 90 LEU A C 1
ATOM 736 O O . LEU A 1 90 ? -6.608 -12.926 -3.710 1.00 91.31 90 LEU A O 1
ATOM 740 N N . LYS A 1 91 ? -4.762 -12.922 -4.992 1.00 92.75 91 LYS A N 1
ATOM 741 C CA . LYS A 1 91 ? -3.946 -13.736 -4.076 1.00 92.75 91 LYS A CA 1
ATOM 742 C C . LYS A 1 91 ? -3.701 -13.018 -2.755 1.00 92.75 91 LYS A C 1
ATOM 744 O O . LYS A 1 91 ? -3.882 -13.608 -1.698 1.00 92.75 91 LYS A O 1
ATOM 749 N N . MET A 1 92 ? -3.363 -11.735 -2.812 1.00 91.00 92 MET A N 1
ATOM 750 C CA . MET A 1 92 ? -3.175 -10.891 -1.637 1.00 91.00 92 MET A CA 1
ATOM 751 C C . MET A 1 92 ? -4.438 -10.857 -0.763 1.00 91.00 92 MET A C 1
ATOM 753 O O . MET A 1 92 ? -4.363 -11.101 0.441 1.00 91.00 92 MET A O 1
ATOM 757 N N . ARG A 1 93 ? -5.609 -10.651 -1.377 1.00 88.06 93 ARG A N 1
ATOM 758 C CA . ARG A 1 93 ? -6.903 -10.715 -0.687 1.00 88.06 93 ARG A CA 1
ATOM 759 C C . ARG A 1 93 ? -7.189 -12.107 -0.117 1.00 88.06 93 ARG A C 1
ATOM 761 O O . ARG A 1 93 ? -7.684 -12.222 0.999 1.00 88.06 93 ARG A O 1
ATOM 768 N N . ALA A 1 94 ? -6.857 -13.168 -0.851 1.00 88.81 94 ALA A N 1
ATOM 769 C CA . ALA A 1 94 ? -7.019 -14.545 -0.383 1.00 88.81 94 ALA A CA 1
ATOM 770 C C . ALA A 1 94 ? -6.136 -14.868 0.837 1.00 88.81 94 ALA A C 1
ATOM 772 O O . ALA A 1 94 ? -6.544 -15.667 1.674 1.00 88.81 94 ALA A O 1
ATOM 773 N N . CYS A 1 95 ? -4.984 -14.205 0.981 1.00 89.31 95 CYS A N 1
ATOM 774 C CA . CYS A 1 95 ? -4.135 -14.277 2.174 1.00 89.31 95 CYS A CA 1
ATOM 775 C C . CYS A 1 95 ? -4.694 -13.499 3.384 1.00 89.31 95 CYS A C 1
ATOM 777 O O . CYS A 1 95 ? -4.051 -13.478 4.429 1.00 89.31 95 CYS A O 1
ATOM 779 N N . GLY A 1 96 ? -5.860 -12.850 3.265 1.00 88.19 96 GLY A N 1
ATOM 780 C CA . GLY A 1 96 ? -6.486 -12.084 4.349 1.00 88.19 96 GLY A CA 1
ATOM 781 C C . GLY A 1 96 ? -5.981 -10.646 4.483 1.00 88.19 96 GLY A C 1
ATOM 782 O O . GLY A 1 96 ? -6.286 -9.977 5.468 1.00 88.19 96 GLY A O 1
ATOM 783 N N . LEU A 1 97 ? -5.222 -10.146 3.505 1.00 90.62 97 LEU A N 1
ATOM 784 C CA . LEU A 1 97 ? -4.794 -8.750 3.488 1.00 90.62 97 LEU A CA 1
ATOM 785 C C . LEU A 1 97 ? -5.949 -7.860 3.031 1.00 90.62 97 LEU A C 1
ATOM 787 O O . LEU A 1 97 ? -6.645 -8.171 2.062 1.00 90.62 97 LEU A O 1
ATOM 791 N N . ASN A 1 98 ? -6.129 -6.733 3.717 1.00 89.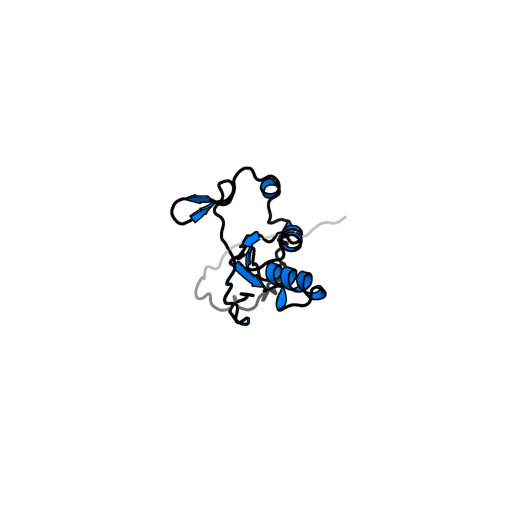69 98 ASN A N 1
ATOM 792 C CA . ASN A 1 98 ? -7.193 -5.778 3.420 1.00 89.69 98 ASN A CA 1
ATOM 793 C C . ASN A 1 98 ? -6.673 -4.477 2.800 1.00 89.69 98 ASN A C 1
ATOM 795 O O . ASN A 1 98 ? -7.459 -3.749 2.199 1.00 89.69 98 ASN A O 1
ATOM 799 N N . THR A 1 99 ? -5.375 -4.186 2.925 1.00 90.44 99 THR A N 1
ATOM 800 C CA . THR A 1 99 ? -4.790 -2.900 2.535 1.00 90.44 99 THR A CA 1
ATOM 801 C C . THR A 1 99 ? -3.576 -3.090 1.632 1.00 90.44 99 THR A C 1
ATOM 803 O O . THR A 1 99 ? -2.626 -3.785 1.976 1.00 90.44 99 THR A O 1
ATOM 806 N N . LEU A 1 100 ? -3.591 -2.449 0.470 1.00 91.50 100 LEU A N 1
ATOM 807 C CA . LEU A 1 100 ? -2.515 -2.408 -0.510 1.00 91.50 100 LEU A CA 1
ATOM 808 C C . LEU A 1 100 ? -1.650 -1.165 -0.320 1.00 91.50 100 LEU A C 1
ATOM 810 O O . LEU A 1 100 ? -2.143 -0.044 -0.246 1.00 91.50 100 LEU A O 1
ATOM 814 N N . THR A 1 101 ? -0.341 -1.366 -0.317 1.00 84.62 101 THR A N 1
ATOM 815 C CA . THR A 1 101 ? 0.660 -0.304 -0.368 1.00 84.62 101 THR A CA 1
ATOM 816 C C . THR A 1 101 ? 1.270 -0.296 -1.764 1.00 84.62 101 THR A C 1
ATOM 818 O O . THR A 1 101 ? 1.610 -1.357 -2.288 1.00 84.62 10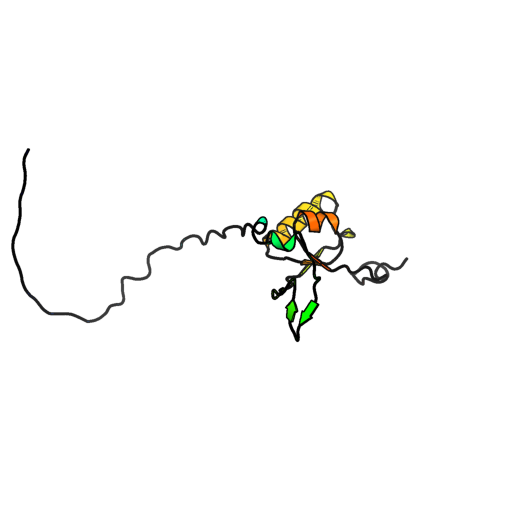1 THR A O 1
ATOM 821 N N . THR A 1 102 ? 1.429 0.900 -2.339 1.00 72.25 102 THR A N 1
ATOM 822 C CA . THR A 1 102 ? 1.907 1.161 -3.715 1.00 72.25 102 THR A CA 1
ATOM 823 C C . THR A 1 102 ? 0.931 0.724 -4.831 1.00 72.25 102 THR A C 1
ATOM 825 O O . THR A 1 102 ? 0.198 -0.248 -4.720 1.00 72.25 102 THR A O 1
ATOM 828 N N . ALA A 1 103 ? 0.788 1.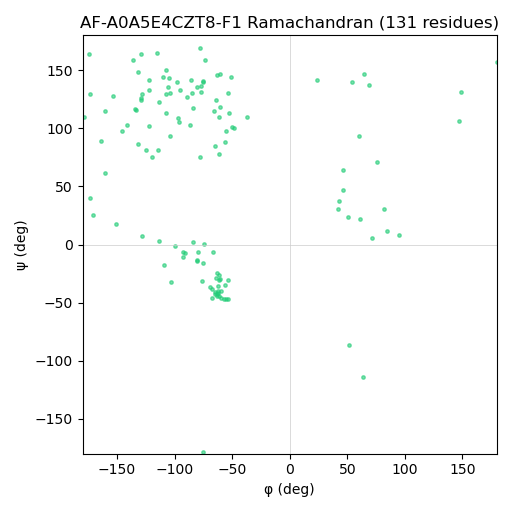592 -5.836 1.00 70.00 103 ALA A N 1
ATOM 829 C CA . ALA A 1 103 ? -0.498 1.946 -6.452 1.00 70.00 103 ALA A CA 1
ATOM 830 C C . ALA A 1 103 ? -1.145 0.925 -7.414 1.00 70.00 103 ALA A C 1
ATOM 832 O O . ALA A 1 103 ? -0.466 0.425 -8.295 1.00 70.00 103 ALA A O 1
ATOM 833 N N . PHE A 1 104 ? -2.484 0.788 -7.314 1.00 78.56 104 PHE A N 1
ATOM 834 C CA . PHE A 1 104 ? -3.478 0.417 -8.350 1.00 78.56 104 PHE A CA 1
ATOM 835 C C . PHE A 1 104 ? -4.886 0.856 -7.912 1.00 78.56 104 PHE A C 1
ATOM 837 O O . PHE A 1 104 ? -5.756 0.021 -7.680 1.00 78.56 104 PHE A O 1
ATOM 844 N N . VAL A 1 105 ? -5.119 2.157 -7.721 1.00 81.62 105 VAL A N 1
ATOM 845 C CA . VAL A 1 105 ? -6.286 2.647 -6.952 1.00 81.62 105 VAL A CA 1
ATOM 846 C C . VAL A 1 105 ? -7.625 2.094 -7.458 1.00 81.62 105 VAL A C 1
ATOM 848 O O . VAL A 1 105 ? -8.413 1.590 -6.664 1.00 81.62 105 VAL A O 1
ATOM 851 N N . LEU A 1 106 ? -7.855 2.113 -8.774 1.00 84.69 106 LEU A N 1
ATOM 852 C CA . LEU A 1 106 ? -9.109 1.629 -9.364 1.00 84.69 106 LEU A CA 1
ATOM 853 C C . LEU A 1 106 ? -9.278 0.109 -9.218 1.00 84.69 106 LEU A C 1
ATOM 855 O O . LEU A 1 106 ? -10.320 -0.358 -8.773 1.00 84.69 106 LEU A O 1
ATOM 859 N N . MET A 1 107 ? -8.235 -0.668 -9.518 1.00 86.81 107 MET A N 1
ATOM 860 C CA . MET A 1 107 ? -8.300 -2.131 -9.433 1.00 86.81 107 MET A CA 1
ATOM 861 C C . MET A 1 107 ? -8.396 -2.618 -7.982 1.00 86.81 107 MET A C 1
ATOM 863 O O . MET A 1 107 ? -9.108 -3.575 -7.691 1.00 86.81 107 MET A O 1
ATOM 867 N N . ALA A 1 108 ? -7.708 -1.946 -7.057 1.00 87.19 108 ALA A N 1
ATOM 868 C CA . ALA A 1 108 ? -7.838 -2.206 -5.630 1.00 87.19 108 ALA A CA 1
ATOM 869 C C . ALA A 1 108 ? -9.270 -1.926 -5.150 1.00 87.19 108 ALA A C 1
ATOM 871 O O . ALA A 1 108 ? -9.830 -2.751 -4.432 1.00 87.19 108 ALA A O 1
ATOM 872 N N . ALA A 1 109 ? -9.893 -0.835 -5.613 1.00 84.50 109 ALA A N 1
ATOM 873 C CA . ALA A 1 109 ? -11.285 -0.522 -5.300 1.00 84.50 109 ALA A CA 1
ATOM 874 C C . ALA A 1 109 ? -12.264 -1.584 -5.836 1.00 84.50 109 ALA A C 1
ATOM 876 O O . ALA A 1 109 ? -13.150 -2.005 -5.097 1.00 84.50 109 ALA A O 1
ATOM 877 N N . GLU A 1 110 ? -12.073 -2.078 -7.066 1.00 85.00 110 GLU A N 1
ATOM 878 C CA . GLU A 1 110 ? -12.870 -3.186 -7.627 1.00 85.00 110 GLU A CA 1
ATOM 879 C C . GLU A 1 110 ? -12.754 -4.476 -6.803 1.00 85.00 110 GLU A C 1
ATOM 881 O O . GLU A 1 110 ? -13.731 -5.199 -6.615 1.00 85.00 110 GLU A O 1
ATOM 886 N N . ILE A 1 111 ? -11.546 -4.784 -6.322 1.00 85.69 111 ILE A N 1
ATOM 887 C CA . ILE A 1 111 ? -11.256 -5.998 -5.547 1.00 85.69 111 ILE A CA 1
ATOM 888 C C . ILE A 1 111 ? -11.667 -5.833 -4.075 1.00 85.69 111 ILE A C 1
ATOM 890 O O . ILE A 1 111 ? -11.788 -6.829 -3.362 1.00 85.69 111 ILE A O 1
ATOM 894 N N . GLY A 1 112 ? -11.932 -4.607 -3.620 1.00 85.88 112 GLY A N 1
ATOM 895 C CA . GLY A 1 112 ? -12.308 -4.313 -2.240 1.00 85.88 112 GLY A CA 1
ATOM 896 C C . GLY A 1 112 ? -11.115 -4.224 -1.284 1.00 85.88 112 GLY A C 1
ATOM 897 O O . GLY A 1 112 ? -11.235 -4.565 -0.110 1.00 85.88 112 GLY A O 1
ATOM 898 N N . LEU A 1 113 ? -9.958 -3.798 -1.787 1.00 88.44 113 LEU A N 1
ATOM 899 C CA . LEU A 1 113 ? -8.772 -3.499 -0.991 1.00 88.44 113 LEU A CA 1
ATOM 900 C C . LEU A 1 113 ? -8.685 -1.995 -0.721 1.00 88.44 113 LEU A C 1
ATOM 902 O O . LEU A 1 113 ? -8.924 -1.164 -1.598 1.00 88.44 113 LEU A O 1
ATOM 906 N N . TRP A 1 114 ? -8.285 -1.646 0.495 1.00 89.38 114 TRP A N 1
ATOM 907 C CA . TRP A 1 114 ? -7.883 -0.292 0.859 1.00 89.38 114 TRP A CA 1
ATOM 908 C C . TRP A 1 114 ? -6.522 0.038 0.269 1.00 89.38 114 TRP A C 1
ATOM 910 O O . TRP A 1 114 ? -5.754 -0.866 -0.047 1.00 89.38 114 TRP A O 1
ATOM 920 N N . VAL A 1 115 ? -6.199 1.322 0.127 1.00 91.44 115 VAL A N 1
ATOM 921 C CA . VAL A 1 115 ? -4.920 1.740 -0.456 1.00 91.44 115 VAL A CA 1
ATOM 922 C C . VAL A 1 115 ? -4.227 2.754 0.441 1.00 91.44 115 VAL A C 1
ATOM 924 O O . VAL A 1 115 ? -4.777 3.813 0.729 1.00 91.44 115 VAL A O 1
ATOM 927 N N . ILE A 1 116 ? -2.986 2.448 0.818 1.00 91.31 116 ILE A N 1
ATOM 928 C CA . ILE A 1 116 ? -2.037 3.406 1.381 1.00 91.31 116 ILE A CA 1
ATOM 929 C C . ILE A 1 116 ? -1.157 3.900 0.234 1.00 91.31 116 ILE A C 1
ATOM 931 O O . ILE A 1 116 ? -0.283 3.194 -0.284 1.00 91.31 116 ILE A O 1
ATOM 935 N N . LEU A 1 117 ? -1.427 5.131 -0.191 1.00 90.31 117 LEU A N 1
ATOM 936 C CA . LEU A 1 117 ? -0.673 5.801 -1.240 1.00 90.31 117 LEU A CA 1
ATOM 937 C C . LEU A 1 117 ? 0.660 6.308 -0.691 1.00 90.31 117 LEU A C 1
ATOM 939 O O . LEU A 1 117 ? 0.719 6.993 0.326 1.00 90.31 117 LEU A O 1
ATOM 943 N N . ARG A 1 118 ? 1.733 5.999 -1.420 1.00 89.94 118 ARG A N 1
ATOM 944 C CA . ARG A 1 118 ? 3.082 6.520 -1.186 1.00 89.94 118 ARG A CA 1
ATOM 945 C C . ARG A 1 118 ? 3.541 7.286 -2.430 1.00 89.94 118 ARG A C 1
ATOM 947 O O . ARG A 1 118 ? 4.309 6.732 -3.211 1.00 89.94 118 ARG A O 1
ATOM 954 N N . PRO A 1 119 ? 3.030 8.510 -2.654 1.00 86.94 119 PRO A N 1
ATOM 955 C CA . PRO A 1 119 ? 3.310 9.285 -3.862 1.00 86.94 119 PRO A CA 1
ATOM 956 C C . PRO A 1 119 ? 4.626 10.072 -3.788 1.00 86.94 119 PRO A C 1
ATOM 958 O O . PRO A 1 119 ? 4.893 10.853 -4.693 1.00 86.94 119 PRO A O 1
ATOM 961 N N . GLY A 1 120 ? 5.392 9.944 -2.695 1.00 82.69 120 GLY A N 1
ATOM 962 C CA . GLY A 1 120 ? 6.588 10.752 -2.459 1.00 82.69 120 GLY A CA 1
ATOM 963 C C . GLY A 1 120 ? 7.538 10.739 -3.662 1.00 82.69 120 GLY A C 1
ATOM 964 O O . GLY A 1 120 ? 7.661 9.696 -4.303 1.00 82.69 120 GLY A O 1
ATOM 965 N N . PRO A 1 121 ? 8.217 11.864 -3.963 1.00 83.94 121 PRO A N 1
ATOM 966 C CA . PRO A 1 121 ? 9.122 11.943 -5.113 1.00 83.94 121 PRO A CA 1
ATOM 967 C C . PRO A 1 121 ? 10.281 10.943 -4.992 1.00 83.94 121 PRO A C 1
ATOM 969 O O . PRO A 1 121 ? 10.807 10.477 -5.991 1.00 83.94 121 PRO A O 1
ATOM 972 N N . TYR A 1 122 ? 10.631 10.580 -3.756 1.00 88.06 122 TYR A N 1
ATOM 973 C CA . TYR A 1 122 ? 11.571 9.526 -3.414 1.00 88.06 122 TYR A CA 1
ATOM 974 C C . TYR A 1 122 ? 10.827 8.385 -2.709 1.00 88.06 122 TYR A C 1
ATOM 976 O O . TYR A 1 122 ? 10.191 8.591 -1.670 1.00 88.06 122 TYR A O 1
ATOM 984 N N . ILE A 1 123 ? 10.907 7.173 -3.260 1.00 87.06 123 ILE A N 1
ATOM 985 C CA . ILE A 1 123 ? 10.203 5.988 -2.743 1.00 87.06 123 ILE A CA 1
ATOM 986 C C . ILE A 1 123 ? 11.140 4.909 -2.185 1.00 87.06 123 ILE A C 1
ATOM 988 O O . ILE A 1 123 ? 10.642 3.862 -1.756 1.00 87.06 123 ILE A O 1
ATOM 992 N N . CYS A 1 124 ? 12.457 5.150 -2.159 1.00 84.38 124 CYS A N 1
ATOM 993 C CA . CYS A 1 124 ? 13.513 4.144 -1.969 1.00 84.38 124 CYS A CA 1
ATOM 994 C C . CYS A 1 124 ? 13.332 2.984 -2.954 1.00 84.38 124 CYS A C 1
ATOM 996 O O . CYS A 1 124 ? 13.883 3.021 -4.041 1.00 84.38 124 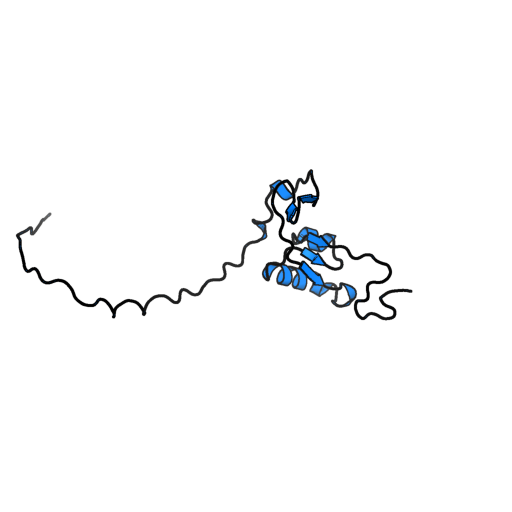CYS A O 1
ATOM 998 N N . SER A 1 125 ? 12.514 1.993 -2.576 1.00 81.56 125 SER A N 1
ATOM 999 C CA . SER A 1 125 ? 12.031 0.862 -3.379 1.00 81.56 125 SER A CA 1
ATOM 1000 C C . SER A 1 125 ? 13.095 0.226 -4.268 1.00 81.56 125 SER A C 1
ATOM 1002 O O . SER A 1 125 ? 12.756 -0.256 -5.347 1.00 81.56 125 SER A O 1
ATOM 1004 N N . GLU A 1 126 ? 14.360 0.266 -3.835 1.00 89.31 126 GLU A N 1
ATOM 1005 C CA . GLU A 1 126 ? 15.517 -0.308 -4.524 1.00 89.31 126 GLU A CA 1
ATOM 1006 C C . GLU A 1 126 ? 15.484 -0.031 -6.038 1.00 89.31 126 GLU A C 1
ATOM 1008 O O . GLU A 1 126 ? 15.771 -0.907 -6.850 1.00 89.31 126 GLU A O 1
ATOM 1013 N N . ILE A 1 127 ? 15.026 1.167 -6.407 1.00 84.94 127 ILE A N 1
ATOM 1014 C CA . ILE A 1 127 ? 14.989 1.674 -7.775 1.00 84.94 127 ILE A CA 1
ATOM 1015 C C . ILE A 1 127 ? 16.072 2.744 -7.891 1.00 84.94 127 ILE A C 1
ATOM 1017 O O . ILE A 1 127 ? 16.405 3.396 -6.895 1.00 84.94 127 ILE A O 1
ATOM 1021 N N . ASP A 1 128 ? 16.635 2.915 -9.083 1.00 85.00 128 ASP A N 1
ATOM 1022 C CA . ASP A 1 128 ? 17.721 3.866 -9.312 1.00 85.00 128 ASP A CA 1
ATOM 1023 C C . ASP A 1 128 ? 17.343 5.268 -8.819 1.00 85.00 128 ASP A C 1
ATOM 1025 O O . ASP A 1 128 ? 16.234 5.759 -9.055 1.00 85.00 128 ASP A O 1
ATOM 1029 N N . LEU A 1 129 ? 18.250 5.865 -8.034 1.00 86.06 129 LEU A N 1
ATOM 1030 C CA . LEU A 1 129 ? 18.065 7.156 -7.354 1.00 86.06 129 LEU A CA 1
ATOM 1031 C C . LEU A 1 129 ? 16.750 7.271 -6.551 1.00 86.06 129 LEU A C 1
ATOM 1033 O O . LEU A 1 129 ? 16.249 8.364 -6.293 1.00 86.06 129 LEU A O 1
ATOM 1037 N N . GLY A 1 130 ? 16.172 6.138 -6.141 1.00 84.06 130 GLY A N 1
ATOM 1038 C CA . GLY A 1 130 ? 14.914 6.068 -5.406 1.00 84.06 130 GLY A CA 1
ATOM 1039 C C . GLY A 1 130 ? 13.702 6.630 -6.149 1.00 84.06 130 GLY A C 1
ATOM 1040 O O . GLY A 1 130 ? 12.714 6.967 -5.492 1.00 84.06 130 GLY A O 1
ATOM 1041 N N . GLY A 1 131 ? 13.764 6.713 -7.483 1.00 83.50 131 GLY A N 1
ATOM 1042 C CA . GLY A 1 131 ? 12.666 7.156 -8.346 1.00 83.50 131 GLY A CA 1
ATOM 1043 C C . GLY A 1 131 ? 12.705 8.642 -8.705 1.00 83.50 131 GLY A C 1
ATOM 1044 O O . GLY A 1 131 ? 11.745 9.139 -9.291 1.00 83.50 131 GLY A O 1
ATOM 1045 N N . LEU A 1 132 ? 13.791 9.337 -8.358 1.00 87.94 132 LEU A N 1
ATOM 1046 C CA . LEU A 1 132 ? 14.023 10.721 -8.763 1.00 87.94 132 LEU A CA 1
ATOM 1047 C C . LEU A 1 132 ? 14.456 10.787 -10.244 1.00 87.94 132 LEU A C 1
ATOM 1049 O O . LEU A 1 132 ? 15.197 9.902 -10.680 1.00 87.94 132 LEU A O 1
ATOM 1053 N N . PRO A 1 133 ? 13.980 11.789 -11.008 1.00 83.94 133 PRO A N 1
ATOM 1054 C CA . PRO A 1 133 ? 14.339 11.983 -12.414 1.00 83.94 133 PRO A CA 1
ATOM 1055 C C . PRO A 1 133 ? 15.781 12.465 -12.613 1.00 83.94 133 PRO A C 1
ATOM 1057 O O . PRO A 1 133 ? 16.329 13.121 -11.695 1.00 83.94 133 PRO A O 1
#

Sequence (133 aa):
MLRACEEGKGASCLFAPLLAAASELQGSIRAFSLSRLEWSTLIPAWLRHRQLGLHMKGQHFMLEDSIFWIFGGSIHYFRVPREYWRDRLLKMRACGLNTLTTAFVLMAAEIGLWVILRPGPYICSEIDLGGLP

Mean predicted aligned error: 15.23 Å

Organism: Marmota monax (NCBI:txid9995)

Radius of gyration: 29.16 Å; Cα contacts (8 Å, |Δi|>4): 109; chains: 1; bounding box: 70×70×58 Å

Nearest PDB structures (foldseek):
  7kdv-assembly1_A  TM=8.980E-01  e=4.522E-06  Mus musculus
  5gsm-assembly1_B  TM=9.329E-01  e=1.531E-05  Thermococcus kodakarensis KOD1
  8oug-assembly1_A  TM=9.271E-01  e=2.299E-05  Thermococcus chitonophagus
  3d3a-assembly1_A  TM=9.340E-01  e=6.351E-05  Bacteroides thetaiotaomicron VPI-5482
  2gk1-assembly1_M  TM=6.141E-01  e=1.342E-01  Homo sapiens

Secondary structure (DSSP, 8-state):
-----------------S---SSSSSS-----------TTTTS-GGGGS-SS--EEETTEEEETTEE----EEE--GGGS-GGGHHHHHHHHHHTT--EEESS-HHHHHHHT-EEE----S---TT-GGGG--

pLDDT: mean 70.72, std 22.89, range [28.16, 93.56]

InterPro domains:
  IPR001944 Glycoside hydrolase, family 35 [PTHR23421] (46-133)
  IPR017853 Glycoside hydrolase superfamily [SSF51445] (56-133)
  IPR031330 Glycoside hydrolase 35, catalytic domain [PF01301] (61-102)
  IPR031330 Glycoside hydrolase 35, catalytic domain [PF01301] (103-133)